Protein AF-A0A7W8IR76-F1 (afdb_monomer_lite)

Sequence (111 aa):
MVHEFEGIAMTEQEIFEALEEWQSLSVDPENRYAYEMRLKWLLDQLSNIRRSWEEGLKEGLKQGRIEGLKEGMKQKESEMIQKMLEKGMSVAEIANILDMTEEEVHEKLND

Foldseek 3Di:
DVVVCVVPDDDPVSVVVVLVVVLVVDPDPVVNVVVVVVVVVVVVVVVVVVVVVVVVVVVVVVVVVVVVVVVVVLVVLLVVLVVCVVVVDDLVRSCVVVVHDSVVSVVSPVD

Radius of gyration: 30.17 Å; chains: 1; bounding box: 58×28×76 Å

Secondary structure (DSSP, 8-state):
--TTSTTT---HHHHHHHHHHHHHH---HHHHHHHHHHHHHHHHHHHHHHHHHHHHHHHHHHHHHHHHHHHHHHHHHHHHHHHHHHTT--HHHHHHHHT--HHHHHHHHH-

Organism: NCBI:txid265948

pLDDT: mean 83.46, std 15.83, range [35.06, 98.25]

Structure (mmCIF, N/CA/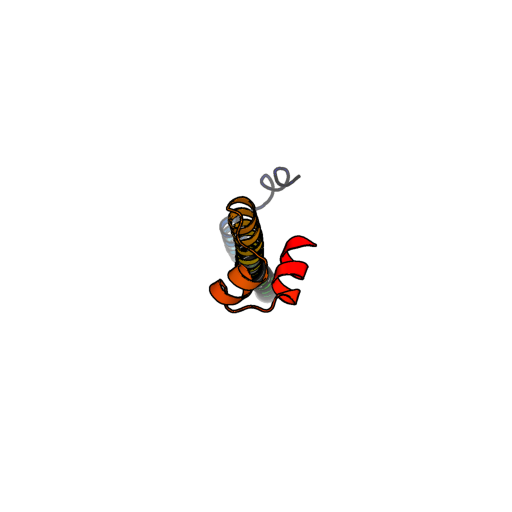C/O backbone):
data_AF-A0A7W8IR76-F1
#
_entry.id   AF-A0A7W8IR76-F1
#
loop_
_atom_site.group_PDB
_atom_site.id
_atom_site.type_symbol
_atom_site.label_atom_id
_atom_site.label_alt_id
_atom_site.label_comp_id
_atom_site.label_asym_id
_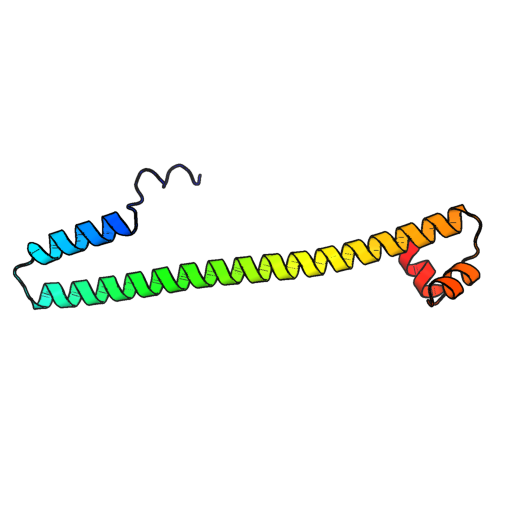atom_site.label_entity_id
_atom_site.label_seq_id
_atom_site.pdbx_PDB_ins_code
_atom_site.Cartn_x
_atom_site.Cartn_y
_atom_site.Cartn_z
_atom_site.occupancy
_atom_site.B_iso_or_equiv
_atom_site.auth_seq_id
_atom_site.auth_comp_id
_atom_site.auth_asym_id
_atom_site.auth_atom_id
_atom_site.pdbx_PDB_model_num
ATOM 1 N N . MET A 1 1 ? 4.889 18.262 -15.995 1.00 41.62 1 MET A N 1
ATOM 2 C CA . MET A 1 1 ? 6.253 17.702 -16.110 1.00 41.62 1 MET A CA 1
ATOM 3 C C . MET A 1 1 ? 6.292 16.332 -16.801 1.00 41.62 1 MET A C 1
ATOM 5 O O . MET A 1 1 ? 7.342 15.987 -17.310 1.00 41.62 1 MET A O 1
ATOM 9 N N . VAL A 1 2 ? 5.188 15.568 -16.881 1.00 44.28 2 VAL A N 1
ATOM 10 C CA . VAL A 1 2 ? 5.148 14.297 -17.650 1.00 44.28 2 VAL A CA 1
ATOM 11 C C . VAL A 1 2 ? 4.819 14.518 -19.142 1.00 44.28 2 VAL A C 1
ATOM 13 O O . VAL A 1 2 ? 5.303 13.786 -19.992 1.00 44.28 2 VAL A O 1
ATOM 16 N N . HIS A 1 3 ? 4.091 15.591 -19.473 1.00 35.06 3 HIS A N 1
ATOM 17 C CA . HIS A 1 3 ? 3.648 15.889 -20.846 1.00 35.06 3 HIS A CA 1
ATOM 18 C C . HIS A 1 3 ? 4.710 16.465 -21.800 1.00 35.06 3 HIS A C 1
ATOM 20 O O . HIS A 1 3 ? 4.449 16.564 -22.992 1.00 35.06 3 HIS A O 1
ATOM 26 N N . GLU A 1 4 ? 5.903 16.843 -21.329 1.00 40.53 4 GLU A N 1
ATOM 27 C CA . GLU A 1 4 ? 6.958 17.373 -22.220 1.00 40.53 4 GLU A CA 1
ATOM 28 C C . GLU A 1 4 ? 7.809 16.272 -22.874 1.00 40.53 4 GLU A C 1
ATOM 30 O O . GLU A 1 4 ? 8.500 16.538 -23.853 1.00 40.53 4 GLU A O 1
ATOM 35 N N . PHE A 1 5 ? 7.732 15.025 -22.391 1.00 40.28 5 PHE A N 1
ATOM 36 C CA . PHE A 1 5 ? 8.517 13.906 -22.930 1.00 40.28 5 PHE A CA 1
ATOM 37 C C . PHE A 1 5 ? 7.765 13.050 -23.961 1.00 40.28 5 PHE A C 1
ATOM 39 O O . PHE A 1 5 ? 8.399 12.298 -24.698 1.00 40.28 5 PHE A O 1
ATOM 46 N N . GLU A 1 6 ? 6.442 13.192 -24.077 1.00 46.88 6 GLU A N 1
ATOM 47 C CA . GLU A 1 6 ? 5.626 12.430 -25.039 1.00 46.88 6 GLU A CA 1
ATOM 48 C C . GLU A 1 6 ? 5.873 12.851 -26.498 1.00 46.88 6 GLU A C 1
ATOM 50 O O . GLU A 1 6 ? 5.679 12.051 -27.403 1.00 46.88 6 GLU A O 1
ATOM 55 N N . GLY A 1 7 ? 6.359 14.076 -26.746 1.00 45.53 7 GLY A N 1
ATOM 56 C CA . GLY A 1 7 ? 6.631 14.575 -28.103 1.00 45.53 7 GLY A CA 1
ATOM 57 C C . GLY A 1 7 ? 7.949 14.100 -28.731 1.00 45.53 7 GLY A C 1
ATOM 58 O O . GLY A 1 7 ? 8.195 14.389 -29.898 1.00 45.53 7 GLY A O 1
ATOM 59 N N . ILE A 1 8 ? 8.811 13.417 -27.965 1.00 53.78 8 ILE A N 1
ATOM 60 C CA . ILE A 1 8 ? 10.149 12.953 -28.398 1.00 53.78 8 ILE A CA 1
ATOM 61 C C . ILE A 1 8 ? 10.331 11.442 -28.151 1.00 53.78 8 ILE A C 1
ATOM 63 O O . ILE A 1 8 ? 11.246 10.823 -28.693 1.00 53.78 8 ILE A O 1
ATOM 67 N N . ALA A 1 9 ? 9.472 10.819 -27.339 1.00 55.34 9 ALA A N 1
ATOM 68 C CA . ALA A 1 9 ? 9.568 9.400 -27.027 1.00 55.34 9 ALA A CA 1
ATOM 69 C C . ALA A 1 9 ? 9.051 8.547 -28.196 1.00 55.34 9 ALA A C 1
ATOM 71 O O . ALA A 1 9 ? 7.845 8.390 -28.364 1.00 55.34 9 ALA A O 1
ATOM 72 N N . MET A 1 10 ? 9.973 7.978 -28.980 1.00 62.41 10 MET A N 1
ATOM 73 C CA . MET A 1 10 ? 9.640 6.940 -29.958 1.00 62.41 10 MET A CA 1
ATOM 74 C C . MET A 1 10 ? 8.939 5.774 -29.255 1.00 62.41 10 MET A C 1
ATOM 76 O O . MET A 1 10 ? 9.374 5.303 -28.197 1.00 62.41 10 MET A O 1
ATOM 80 N N . THR A 1 11 ? 7.860 5.298 -29.855 1.00 71.62 11 THR A N 1
ATOM 81 C CA . THR A 1 11 ? 7.179 4.074 -29.453 1.00 71.62 11 THR A CA 1
ATOM 82 C C . THR A 1 11 ? 8.104 2.871 -29.627 1.00 71.62 11 THR A C 1
ATOM 84 O O . THR A 1 11 ? 9.044 2.878 -30.421 1.00 71.62 11 THR A O 1
AT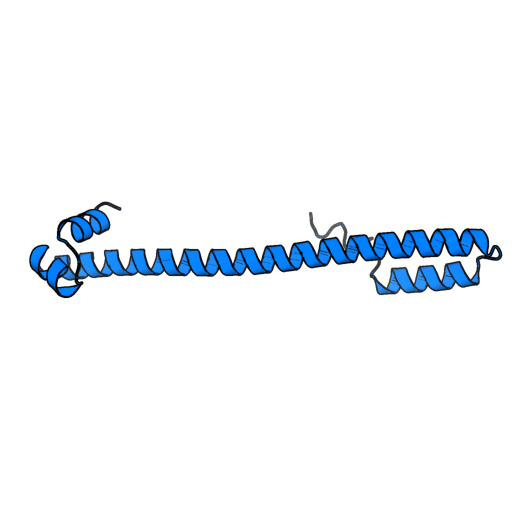OM 87 N N . GLU A 1 12 ? 7.829 1.796 -28.888 1.00 66.31 12 GLU A N 1
ATOM 88 C CA . GLU A 1 12 ? 8.585 0.543 -29.009 1.00 66.31 12 GLU A CA 1
ATOM 89 C C . GLU A 1 12 ? 8.578 0.015 -30.450 1.00 66.31 12 GLU A C 1
ATOM 91 O O . GLU A 1 12 ? 9.600 -0.459 -30.936 1.00 66.31 12 GLU A O 1
ATOM 96 N N . GLN A 1 13 ? 7.460 0.189 -31.155 1.00 72.19 13 GLN A N 1
ATOM 97 C CA . GLN A 1 13 ? 7.327 -0.173 -32.560 1.00 72.19 13 GLN A CA 1
ATOM 98 C C . GLN A 1 13 ? 8.206 0.692 -33.478 1.00 72.19 13 GLN A C 1
ATOM 100 O O . GLN A 1 13 ? 8.937 0.141 -34.292 1.00 72.19 13 GLN A O 1
ATOM 105 N N . GLU A 1 14 ? 8.211 2.016 -33.311 1.00 73.75 14 GLU A N 1
ATOM 106 C CA . GLU A 1 14 ? 9.075 2.914 -34.098 1.00 73.75 14 GLU A CA 1
ATOM 107 C C . GLU A 1 14 ? 10.565 2.637 -33.854 1.00 73.75 14 GLU A C 1
ATOM 109 O O . GLU A 1 14 ? 11.384 2.755 -34.765 1.00 73.75 14 GLU A O 1
ATOM 114 N N . ILE A 1 15 ? 10.930 2.241 -32.629 1.00 69.81 15 ILE A N 1
ATOM 115 C CA . ILE A 1 15 ? 12.290 1.794 -32.318 1.00 69.81 15 ILE A CA 1
ATOM 116 C C . ILE A 1 15 ? 12.605 0.525 -33.114 1.00 69.81 15 ILE A C 1
ATOM 118 O O . ILE A 1 15 ? 13.638 0.481 -33.775 1.00 69.81 15 ILE A O 1
ATOM 122 N N . PHE A 1 16 ? 11.728 -0.484 -33.094 1.00 67.62 16 PHE A N 1
ATOM 123 C CA . PHE A 1 16 ? 11.917 -1.715 -33.871 1.00 67.62 16 PHE A CA 1
ATOM 124 C C . PHE A 1 16 ? 12.052 -1.456 -35.377 1.00 67.62 16 PHE A C 1
ATOM 126 O O . PHE A 1 16 ? 12.972 -1.984 -35.997 1.00 67.62 16 PHE A O 1
ATOM 133 N N . GLU A 1 17 ? 11.203 -0.606 -35.951 1.00 76.12 17 GLU A N 1
ATOM 134 C CA . GLU A 1 17 ? 11.238 -0.265 -37.378 1.00 76.12 17 GLU A CA 1
ATOM 135 C C . GLU A 1 17 ? 12.553 0.437 -37.767 1.00 76.12 17 GLU A C 1
ATOM 137 O O . GLU A 1 17 ? 13.200 0.054 -38.744 1.00 76.12 17 GLU A O 1
ATOM 142 N N . ALA A 1 18 ? 13.022 1.392 -36.955 1.00 72.56 18 ALA A N 1
ATOM 143 C CA . ALA A 1 18 ? 14.303 2.067 -37.181 1.00 72.56 18 ALA A CA 1
ATOM 144 C C . ALA A 1 18 ? 15.507 1.107 -37.098 1.00 72.56 18 ALA A C 1
ATOM 146 O O . ALA A 1 18 ? 16.517 1.293 -37.784 1.00 72.56 18 ALA A O 1
ATOM 147 N N . LEU A 1 19 ? 15.411 0.073 -36.258 1.00 67.88 19 LEU A N 1
ATOM 148 C CA . LEU A 1 19 ? 16.445 -0.950 -36.110 1.00 67.88 19 LEU A CA 1
ATOM 149 C C . LEU A 1 19 ? 16.507 -1.877 -37.323 1.00 67.88 19 LEU A C 1
ATOM 151 O O . LEU A 1 19 ? 17.608 -2.151 -37.804 1.00 67.88 19 LEU A O 1
ATOM 155 N N . GLU A 1 20 ? 15.357 -2.324 -37.834 1.00 72.00 20 GLU A N 1
ATOM 156 C CA . GLU A 1 20 ? 15.286 -3.137 -39.055 1.00 72.00 20 GLU A CA 1
ATOM 157 C C . GLU A 1 20 ? 15.827 -2.374 -40.272 1.00 72.00 20 GLU A C 1
ATOM 159 O O . GLU A 1 20 ? 16.632 -2.913 -41.039 1.00 72.00 20 GLU A O 1
ATOM 164 N N . GLU A 1 21 ? 15.453 -1.099 -40.424 1.00 73.06 21 GLU A N 1
ATOM 165 C CA . GLU A 1 21 ? 15.941 -0.258 -41.520 1.00 73.06 21 GLU A CA 1
ATOM 166 C C . GLU A 1 21 ? 17.467 -0.094 -41.452 1.00 73.06 21 GLU A C 1
ATOM 168 O O . GLU A 1 21 ? 18.165 -0.339 -42.442 1.00 73.06 21 GLU A O 1
ATOM 173 N N . TRP A 1 22 ? 18.012 0.215 -40.271 1.00 69.38 22 TRP A N 1
ATOM 174 C CA . TRP A 1 22 ? 19.459 0.318 -40.069 1.00 69.38 22 TRP A CA 1
ATOM 175 C C . TRP A 1 22 ? 20.190 -1.004 -40.344 1.00 69.38 22 TRP A C 1
ATOM 177 O O . TRP A 1 22 ? 21.249 -1.009 -40.976 1.00 69.38 22 TRP A O 1
ATOM 187 N N . GLN A 1 23 ? 19.620 -2.136 -39.921 1.00 64.50 23 GLN A N 1
ATOM 188 C CA . GLN A 1 23 ? 20.181 -3.467 -40.156 1.00 64.50 23 GLN A CA 1
ATOM 189 C C . GLN A 1 23 ? 20.242 -3.802 -41.655 1.00 64.50 23 GLN A C 1
ATOM 191 O O . GLN A 1 23 ? 21.211 -4.424 -42.096 1.00 64.50 23 GLN A O 1
ATOM 196 N N . SER A 1 24 ? 19.261 -3.344 -42.443 1.00 68.75 24 SER A N 1
ATOM 197 C CA . SER A 1 24 ? 19.251 -3.494 -43.906 1.00 68.75 24 SER A CA 1
ATOM 198 C C . SER A 1 24 ? 20.328 -2.651 -44.608 1.00 68.75 24 SER A C 1
ATOM 200 O O . SER A 1 24 ? 20.853 -3.054 -45.646 1.00 68.75 24 SER A O 1
ATOM 202 N N . LEU A 1 25 ? 20.687 -1.502 -44.021 1.00 67.62 25 LEU A N 1
ATOM 203 C CA . LEU A 1 25 ? 21.675 -0.556 -44.551 1.00 67.62 25 LEU A CA 1
ATOM 204 C C . LEU A 1 25 ? 23.115 -0.871 -44.102 1.00 67.62 25 LEU A C 1
ATOM 206 O O . LEU A 1 25 ? 24.073 -0.387 -44.710 1.00 67.62 25 LEU A O 1
ATOM 210 N N . SER A 1 26 ? 23.290 -1.672 -43.046 1.00 65.00 26 SER A N 1
ATOM 211 C CA . SER A 1 26 ? 24.600 -1.998 -42.478 1.00 65.00 26 SER A CA 1
ATOM 212 C C . SER A 1 26 ? 25.313 -3.099 -43.272 1.00 65.00 26 SER A C 1
ATOM 214 O O . SER A 1 26 ? 24.930 -4.270 -43.262 1.00 65.00 26 SER A O 1
ATOM 216 N N . VAL A 1 27 ? 26.392 -2.717 -43.959 1.00 62.22 27 VAL A N 1
ATOM 217 C CA . VAL A 1 27 ? 27.162 -3.588 -44.870 1.00 62.22 27 VAL A CA 1
ATOM 218 C C . VAL A 1 27 ? 28.219 -4.442 -44.137 1.00 62.22 27 VAL A C 1
ATOM 220 O O . VAL A 1 27 ? 28.816 -5.328 -44.743 1.00 62.22 27 VAL A O 1
ATOM 223 N N . ASP A 1 28 ? 28.449 -4.208 -42.838 1.00 75.75 28 ASP A N 1
ATOM 224 C CA . ASP A 1 28 ? 29.485 -4.868 -42.027 1.00 75.75 28 ASP A CA 1
ATOM 225 C C . ASP A 1 28 ? 28.876 -5.841 -40.986 1.00 75.75 28 ASP A C 1
ATOM 227 O O . ASP A 1 28 ? 28.242 -5.401 -40.017 1.00 75.75 28 ASP A O 1
ATOM 231 N N . PRO A 1 29 ? 29.069 -7.166 -41.151 1.00 69.06 29 PRO A N 1
ATOM 232 C CA . PRO A 1 29 ? 28.498 -8.186 -40.271 1.00 69.06 29 PRO A CA 1
ATOM 233 C C . PRO A 1 29 ? 28.931 -8.120 -38.798 1.00 69.06 29 PRO A C 1
ATOM 235 O O . PRO A 1 29 ? 28.124 -8.457 -37.930 1.00 69.06 29 PRO A O 1
ATOM 238 N N . GLU A 1 30 ? 30.166 -7.710 -38.489 1.00 71.88 30 GLU A N 1
ATOM 239 C CA . GLU A 1 30 ? 30.657 -7.654 -37.100 1.00 71.88 30 GLU A CA 1
ATOM 240 C C . GLU A 1 30 ? 30.044 -6.468 -36.350 1.00 71.88 30 GLU A C 1
ATOM 242 O O . GLU A 1 30 ? 29.563 -6.615 -35.221 1.00 71.88 30 GLU A O 1
ATOM 247 N N . ASN A 1 31 ? 29.972 -5.312 -37.013 1.00 72.31 31 ASN A N 1
ATOM 248 C CA . ASN A 1 31 ? 29.311 -4.122 -36.477 1.00 72.31 31 ASN A CA 1
ATOM 249 C C . ASN A 1 31 ? 27.807 -4.345 -36.277 1.00 72.31 31 ASN A C 1
ATOM 251 O O . ASN A 1 31 ? 27.237 -3.878 -35.287 1.00 72.31 31 ASN A O 1
ATOM 255 N N . ARG A 1 32 ? 27.173 -5.116 -37.167 1.00 73.38 32 ARG A N 1
ATOM 256 C CA . ARG A 1 32 ? 25.776 -5.533 -37.016 1.00 73.38 32 ARG A CA 1
ATOM 257 C C . ARG A 1 32 ? 25.570 -6.402 -35.770 1.00 73.38 32 ARG A C 1
ATOM 259 O O . ARG A 1 32 ? 24.703 -6.092 -34.958 1.00 73.38 32 ARG A O 1
ATOM 266 N N . TYR A 1 33 ? 26.395 -7.430 -35.566 1.00 78.81 33 TYR A N 1
ATOM 267 C CA . TYR A 1 33 ? 26.270 -8.322 -34.407 1.00 78.81 33 TYR A CA 1
ATOM 268 C C . TYR A 1 33 ? 26.494 -7.599 -33.068 1.00 78.81 33 TYR A C 1
ATOM 270 O O . TYR A 1 33 ? 25.721 -7.765 -32.123 1.00 78.81 33 TYR A O 1
ATOM 278 N N . ALA A 1 34 ? 27.529 -6.756 -32.975 1.00 78.38 34 ALA A N 1
ATOM 279 C CA . ALA A 1 34 ? 27.802 -5.987 -31.759 1.00 78.38 34 ALA A CA 1
ATOM 280 C C . ALA A 1 34 ? 26.637 -5.047 -31.397 1.00 78.38 34 ALA A C 1
ATOM 282 O O . ALA A 1 34 ? 26.297 -4.883 -30.220 1.00 78.38 34 ALA A O 1
ATOM 283 N N . TYR A 1 35 ? 26.003 -4.459 -32.411 1.00 74.38 35 TYR A N 1
ATOM 284 C CA . TYR A 1 35 ? 24.838 -3.604 -32.239 1.00 74.38 35 TYR A CA 1
ATOM 285 C C . TYR A 1 35 ? 23.596 -4.380 -31.783 1.00 74.38 35 TYR A C 1
ATOM 287 O O . TYR A 1 35 ? 22.970 -3.987 -30.799 1.00 74.38 35 TYR A O 1
ATOM 295 N N . GLU A 1 36 ? 23.281 -5.507 -32.425 1.00 78.12 36 GLU A N 1
ATOM 296 C CA . GLU A 1 36 ? 22.167 -6.387 -32.038 1.00 78.12 36 GLU A CA 1
ATOM 297 C C . GLU A 1 36 ? 22.286 -6.847 -30.580 1.00 78.12 36 GLU A C 1
ATOM 299 O O . GLU A 1 36 ? 21.317 -6.803 -29.821 1.00 78.12 36 GLU A O 1
ATOM 304 N N . MET A 1 37 ? 23.493 -7.219 -30.146 1.00 84.38 37 MET A N 1
ATOM 305 C CA . MET A 1 37 ? 23.746 -7.620 -28.760 1.00 84.38 37 MET A CA 1
ATOM 306 C C . MET A 1 37 ? 23.534 -6.469 -27.771 1.00 84.38 37 MET A C 1
ATOM 308 O O . MET A 1 37 ? 22.969 -6.675 -26.692 1.00 84.38 37 MET A O 1
ATOM 312 N N . ARG A 1 38 ? 23.944 -5.247 -28.133 1.00 82.19 38 ARG A N 1
ATOM 313 C CA . ARG A 1 38 ? 23.702 -4.051 -27.315 1.00 82.19 38 ARG A CA 1
ATOM 314 C C . ARG A 1 38 ? 22.214 -3.727 -27.227 1.00 82.19 38 ARG A C 1
ATOM 316 O O . ARG A 1 38 ? 21.728 -3.431 -26.137 1.00 82.19 38 ARG A O 1
ATOM 323 N N . LEU A 1 39 ? 21.499 -3.796 -28.347 1.00 81.06 39 LEU A N 1
ATOM 324 C CA . LEU A 1 39 ? 20.055 -3.602 -28.388 1.00 81.06 39 LEU A CA 1
ATOM 325 C C . LEU A 1 39 ? 19.348 -4.629 -27.501 1.00 81.06 39 LEU A C 1
ATOM 327 O O . LEU A 1 39 ? 18.536 -4.251 -26.660 1.00 81.06 39 LEU A O 1
ATOM 331 N N . LYS A 1 40 ? 19.688 -5.914 -27.648 1.00 85.50 40 LYS A N 1
ATOM 332 C CA . LYS A 1 40 ? 19.123 -6.986 -26.827 1.00 85.50 40 LYS A CA 1
ATOM 333 C C . LYS A 1 40 ? 19.316 -6.695 -25.340 1.00 85.50 40 LYS A C 1
ATOM 335 O O . LYS A 1 40 ? 18.368 -6.797 -24.569 1.00 85.50 40 LYS A O 1
ATOM 340 N N . TRP A 1 41 ? 20.524 -6.296 -24.941 1.00 82.50 41 TRP A N 1
ATOM 341 C CA . TRP A 1 41 ? 20.802 -5.932 -23.554 1.00 82.50 41 TRP A CA 1
ATOM 342 C C . TRP A 1 41 ? 19.926 -4.766 -23.076 1.00 82.50 41 TRP A C 1
ATOM 344 O O . TRP A 1 41 ? 19.359 -4.845 -21.989 1.00 82.50 41 TRP A O 1
ATOM 354 N N . LEU A 1 42 ? 19.760 -3.714 -23.888 1.00 79.50 42 LEU A N 1
ATOM 355 C CA . LEU A 1 42 ? 18.892 -2.577 -23.557 1.00 79.50 42 LEU A CA 1
ATOM 356 C C . LEU A 1 42 ? 17.421 -2.993 -23.401 1.00 79.50 42 LEU A C 1
ATOM 358 O O . LEU A 1 42 ? 16.771 -2.563 -22.450 1.00 79.50 42 LEU A O 1
ATOM 362 N N . LEU A 1 43 ? 16.911 -3.853 -24.286 1.00 83.00 43 LEU A N 1
ATOM 363 C CA . LEU A 1 43 ? 15.544 -4.381 -24.213 1.00 83.00 43 LEU A CA 1
ATOM 364 C C . LEU A 1 43 ? 15.334 -5.261 -22.974 1.00 83.00 43 LEU A C 1
ATOM 366 O O . LEU A 1 43 ? 14.304 -5.147 -22.305 1.00 83.00 43 LEU A O 1
ATOM 370 N N . ASP A 1 44 ? 16.322 -6.088 -22.625 1.00 88.38 44 ASP A N 1
ATOM 371 C CA . ASP A 1 44 ? 16.300 -6.886 -21.397 1.00 88.38 44 ASP A CA 1
ATOM 372 C C . ASP A 1 44 ? 16.261 -5.964 -20.159 1.00 88.38 44 ASP A C 1
ATOM 374 O O . ASP A 1 44 ? 15.464 -6.186 -19.245 1.00 88.38 44 ASP A O 1
ATOM 378 N N . GLN A 1 45 ? 17.066 -4.891 -20.134 1.00 84.69 45 GLN A N 1
ATOM 379 C CA . GLN A 1 45 ? 17.035 -3.904 -19.045 1.00 84.69 45 GLN A CA 1
ATOM 380 C C . GLN A 1 45 ? 15.679 -3.197 -18.953 1.00 84.69 45 GLN A C 1
ATOM 382 O O . GLN A 1 45 ? 15.117 -3.091 -17.863 1.00 84.69 45 GLN A O 1
ATOM 387 N N . LEU A 1 46 ? 15.127 -2.750 -20.084 1.00 84.94 46 LEU A N 1
ATOM 388 C CA . LEU A 1 46 ? 13.826 -2.084 -20.127 1.00 84.94 46 LEU A CA 1
ATOM 389 C C . LEU A 1 46 ? 12.711 -3.005 -19.618 1.00 84.94 46 LEU A C 1
ATOM 391 O O . LEU A 1 46 ? 11.884 -2.587 -18.808 1.00 84.94 46 LEU A O 1
ATOM 395 N N . SER A 1 47 ? 12.724 -4.269 -20.041 1.00 83.19 47 SER A N 1
ATOM 396 C CA . SER A 1 47 ? 11.766 -5.287 -19.600 1.00 83.19 47 SER A CA 1
ATOM 397 C C . SER A 1 47 ? 11.860 -5.547 -18.096 1.00 83.19 47 SER A C 1
ATOM 399 O O . SER A 1 47 ? 10.836 -5.642 -17.420 1.00 83.19 47 SER A O 1
ATOM 401 N N . ASN A 1 48 ? 13.078 -5.609 -17.549 1.00 88.88 48 ASN A N 1
ATOM 402 C CA . ASN A 1 48 ? 13.296 -5.772 -16.111 1.00 88.88 48 ASN A CA 1
ATOM 403 C C . ASN A 1 48 ? 12.776 -4.572 -15.313 1.00 88.88 48 ASN A C 1
ATOM 405 O O . ASN A 1 48 ? 12.118 -4.759 -14.290 1.00 88.88 48 ASN A O 1
ATOM 409 N N . ILE A 1 49 ? 13.027 -3.348 -15.790 1.00 89.19 49 ILE A N 1
ATOM 410 C CA . ILE A 1 49 ? 12.516 -2.126 -15.160 1.00 89.19 49 ILE A CA 1
ATOM 411 C C . ILE A 1 49 ? 10.985 -2.131 -15.178 1.00 89.19 49 ILE A C 1
ATOM 413 O O . ILE A 1 49 ? 10.375 -1.945 -14.128 1.00 89.19 49 ILE A O 1
ATOM 417 N N . ARG A 1 50 ? 10.357 -2.397 -16.334 1.00 86.06 50 ARG A N 1
ATOM 418 C CA . ARG A 1 50 ? 8.890 -2.473 -16.459 1.00 86.06 50 ARG A CA 1
ATOM 419 C C . ARG A 1 50 ? 8.296 -3.490 -15.485 1.00 86.06 50 ARG A C 1
ATOM 421 O O . ARG A 1 50 ? 7.414 -3.135 -14.708 1.00 86.06 50 ARG A O 1
ATOM 428 N N . ARG A 1 51 ? 8.841 -4.712 -15.450 1.00 90.88 51 ARG A N 1
ATOM 429 C CA . ARG A 1 51 ? 8.401 -5.754 -14.512 1.00 90.88 51 ARG A CA 1
ATOM 430 C C . ARG A 1 51 ? 8.530 -5.300 -13.058 1.00 90.88 51 ARG A C 1
ATOM 432 O O . ARG A 1 51 ? 7.586 -5.455 -12.294 1.00 90.88 51 ARG A O 1
ATOM 439 N N . SER A 1 52 ? 9.666 -4.715 -12.680 1.00 91.75 52 SER A N 1
ATOM 440 C CA . SER A 1 52 ? 9.882 -4.237 -11.310 1.00 91.75 52 SER A CA 1
ATOM 441 C C . SER A 1 52 ? 8.881 -3.152 -10.909 1.00 91.75 52 SER A C 1
ATOM 443 O O . SER A 1 52 ? 8.439 -3.130 -9.761 1.00 91.75 52 SER A O 1
ATOM 445 N N . TRP A 1 53 ? 8.520 -2.256 -11.831 1.00 92.06 53 TRP A N 1
ATOM 446 C CA . TRP A 1 53 ? 7.497 -1.237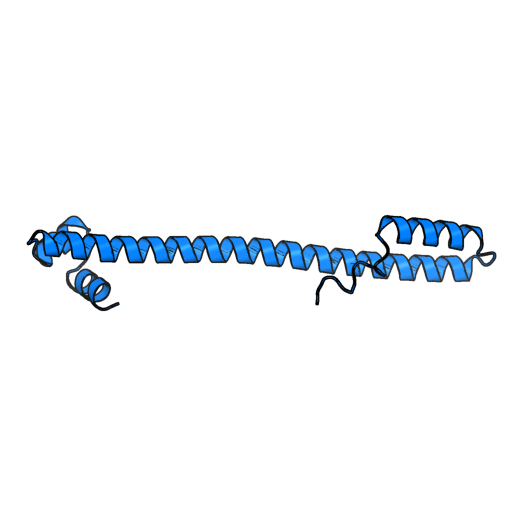 -11.597 1.00 92.06 53 TRP A CA 1
ATOM 447 C C . TRP A 1 53 ? 6.105 -1.847 -11.430 1.00 92.06 53 TRP A C 1
ATOM 449 O O . TRP A 1 53 ? 5.388 -1.485 -10.499 1.00 92.06 53 TRP A O 1
ATOM 459 N N . GLU A 1 54 ? 5.728 -2.790 -12.295 1.00 93.19 54 GLU A N 1
ATOM 460 C CA . GLU A 1 54 ? 4.444 -3.494 -12.216 1.00 93.19 54 GLU A CA 1
ATOM 461 C C . GLU A 1 54 ? 4.306 -4.293 -10.914 1.00 93.19 54 GLU A C 1
ATOM 463 O O . GLU A 1 54 ? 3.279 -4.213 -10.238 1.00 93.19 54 GLU A O 1
ATOM 468 N N . GLU A 1 55 ? 5.350 -5.032 -10.531 1.00 95.44 55 GLU A N 1
ATOM 469 C CA . GLU A 1 55 ? 5.398 -5.787 -9.277 1.00 95.44 55 GLU A CA 1
ATOM 470 C C . GLU A 1 55 ? 5.326 -4.854 -8.064 1.00 95.44 55 GLU A C 1
ATOM 472 O O . GLU A 1 55 ? 4.526 -5.093 -7.157 1.00 95.44 55 GLU A O 1
ATOM 477 N N . GLY A 1 56 ? 6.087 -3.755 -8.075 1.00 97.31 56 GLY A N 1
ATOM 478 C CA . GLY A 1 56 ? 6.060 -2.749 -7.015 1.00 97.31 56 GLY A CA 1
ATOM 479 C C . GLY A 1 56 ? 4.684 -2.101 -6.850 1.00 97.31 56 GLY A C 1
ATOM 480 O O . GLY A 1 56 ? 4.179 -1.997 -5.732 1.00 97.31 56 GLY A O 1
ATOM 481 N N . LEU A 1 57 ? 4.031 -1.730 -7.955 1.00 96.50 57 LEU A N 1
ATOM 482 C CA . LEU A 1 57 ? 2.673 -1.181 -7.935 1.00 96.50 57 LEU A CA 1
ATOM 483 C C . LEU A 1 57 ? 1.665 -2.203 -7.397 1.00 96.50 57 LEU A C 1
ATOM 485 O O . LEU A 1 57 ? 0.817 -1.865 -6.570 1.00 96.50 57 LEU A O 1
ATOM 489 N N . LYS A 1 58 ? 1.755 -3.458 -7.846 1.00 97.38 58 LYS A N 1
ATOM 490 C CA . LYS A 1 58 ? 0.857 -4.533 -7.415 1.00 97.38 58 LYS A CA 1
ATOM 491 C C . LYS A 1 58 ? 0.983 -4.812 -5.919 1.00 97.38 58 LYS A C 1
ATOM 493 O O . LYS A 1 58 ? -0.040 -4.911 -5.239 1.00 97.38 58 LYS A O 1
ATOM 498 N N . GLU A 1 59 ? 2.205 -4.930 -5.405 1.00 97.19 59 GLU A N 1
ATOM 499 C CA . GLU A 1 59 ? 2.429 -5.140 -3.973 1.00 97.19 59 GLU A CA 1
ATOM 500 C C . GLU A 1 59 ? 2.022 -3.910 -3.157 1.00 97.19 59 GLU A C 1
ATOM 502 O O . GLU A 1 59 ? 1.336 -4.069 -2.150 1.00 97.19 59 GLU A O 1
ATOM 507 N N . GLY A 1 60 ? 2.312 -2.693 -3.629 1.00 98.25 60 GLY A N 1
ATOM 508 C CA . GLY A 1 60 ? 1.871 -1.458 -2.976 1.00 98.25 60 GLY A CA 1
ATOM 509 C C . GLY A 1 60 ? 0.346 -1.356 -2.862 1.00 98.25 60 GLY A C 1
ATOM 510 O O . GLY A 1 60 ? -0.182 -1.084 -1.785 1.00 98.25 60 GLY A O 1
ATOM 511 N N . LEU A 1 61 ? -0.391 -1.660 -3.936 1.00 97.88 61 LEU A N 1
ATOM 512 C CA . LEU A 1 61 ? -1.860 -1.687 -3.914 1.00 97.88 61 LEU A CA 1
ATOM 513 C C . LEU A 1 61 ? -2.409 -2.769 -2.978 1.00 97.88 61 LEU A C 1
ATOM 515 O O . LEU A 1 61 ? -3.401 -2.551 -2.280 1.00 97.88 61 LEU A O 1
ATOM 519 N N . LYS A 1 62 ? -1.778 -3.945 -2.955 1.00 97.94 62 LYS A N 1
ATOM 520 C CA . LYS A 1 62 ? -2.171 -5.047 -2.075 1.00 97.94 62 LYS A CA 1
ATOM 521 C C . LYS A 1 62 ? -1.944 -4.694 -0.606 1.00 97.94 62 LYS A C 1
ATOM 523 O O . LYS A 1 62 ? -2.851 -4.901 0.198 1.00 97.94 62 LYS A O 1
ATOM 528 N N . GLN A 1 63 ? -0.776 -4.152 -0.267 1.00 97.50 63 GLN A N 1
ATOM 529 C CA . GLN A 1 63 ? -0.449 -3.703 1.087 1.00 97.50 63 GLN A CA 1
ATOM 530 C C . GLN A 1 63 ? -1.387 -2.581 1.528 1.00 97.50 63 GLN A C 1
ATOM 532 O O . GLN A 1 63 ? -2.064 -2.737 2.540 1.00 97.50 63 GLN A O 1
ATOM 537 N N . GLY A 1 64 ? -1.547 -1.534 0.712 1.00 98.19 64 GLY A N 1
ATOM 538 C CA . GLY A 1 64 ? -2.449 -0.423 1.020 1.00 98.19 64 GLY A CA 1
ATOM 539 C C . GLY A 1 64 ? -3.901 -0.869 1.211 1.00 98.19 64 GLY A C 1
ATOM 540 O O . GLY A 1 64 ? -4.586 -0.397 2.115 1.00 98.19 64 GLY A O 1
ATOM 541 N N . ARG A 1 65 ? -4.377 -1.849 0.429 1.00 97.94 65 ARG A N 1
ATOM 542 C CA . ARG A 1 65 ? -5.709 -2.435 0.634 1.00 97.94 65 ARG A CA 1
ATOM 543 C C . ARG A 1 65 ? -5.819 -3.188 1.961 1.00 97.94 65 ARG A C 1
ATOM 545 O O . ARG A 1 65 ? -6.851 -3.086 2.618 1.00 97.94 65 ARG A O 1
ATOM 552 N N . ILE A 1 66 ? -4.808 -3.969 2.339 1.00 98.00 66 ILE A N 1
ATOM 553 C CA . ILE A 1 66 ? -4.807 -4.719 3.605 1.00 98.00 66 ILE A CA 1
ATOM 554 C C . ILE A 1 66 ? -4.765 -3.757 4.796 1.00 98.00 66 ILE A C 1
ATOM 556 O O . ILE A 1 66 ? -5.552 -3.913 5.730 1.00 98.00 66 ILE A O 1
ATOM 560 N N . GLU A 1 67 ? -3.885 -2.760 4.751 1.00 97.25 67 GLU A N 1
ATOM 561 C CA . GLU A 1 67 ? -3.753 -1.741 5.793 1.00 97.25 67 GLU A CA 1
ATOM 562 C C . GLU A 1 67 ? -5.040 -0.931 5.935 1.00 97.25 67 GLU A C 1
ATOM 564 O O . GLU A 1 67 ? -5.588 -0.863 7.033 1.00 97.25 67 GLU A O 1
ATOM 569 N N . GLY A 1 68 ? -5.601 -0.445 4.823 1.00 97.88 68 GLY A N 1
ATOM 570 C CA . GLY A 1 68 ? -6.858 0.302 4.834 1.00 97.88 68 GLY A CA 1
ATOM 571 C C . GLY A 1 68 ? -8.045 -0.517 5.349 1.00 97.88 68 GLY A C 1
ATOM 572 O O . GLY A 1 68 ? -8.876 0.000 6.090 1.00 97.88 68 GLY A O 1
ATOM 573 N N . LEU A 1 69 ? -8.121 -1.817 5.032 1.00 97.62 69 LEU A N 1
ATOM 574 C CA . LEU A 1 69 ? -9.144 -2.697 5.610 1.00 97.62 69 LEU A CA 1
ATOM 575 C C . LEU A 1 69 ? -8.957 -2.870 7.121 1.00 97.62 69 LEU A C 1
ATOM 577 O O . LEU A 1 69 ? -9.937 -2.842 7.862 1.00 97.62 69 LEU A O 1
ATOM 581 N N . LYS A 1 70 ? -7.717 -3.048 7.586 1.00 96.62 70 LYS A N 1
ATOM 582 C CA . LYS A 1 70 ? -7.412 -3.194 9.014 1.00 96.62 70 LYS A CA 1
ATOM 583 C C . LYS A 1 70 ? -7.748 -1.920 9.786 1.00 96.62 70 LYS A C 1
ATOM 585 O O . LYS A 1 70 ? -8.356 -2.004 10.850 1.00 96.62 70 LYS A O 1
ATOM 590 N N . GLU A 1 71 ? -7.379 -0.764 9.252 1.00 95.44 71 GLU A N 1
ATOM 591 C CA . GLU A 1 71 ? -7.688 0.534 9.846 1.00 95.44 71 GLU A CA 1
ATOM 592 C C . GLU A 1 71 ? -9.197 0.801 9.853 1.00 95.44 71 GLU A C 1
ATOM 594 O O . GLU A 1 71 ? -9.751 1.127 10.899 1.00 95.44 71 GLU A O 1
ATOM 599 N N . GLY A 1 72 ? -9.892 0.537 8.743 1.00 96.06 72 GLY A N 1
ATOM 600 C CA . GLY A 1 72 ? -11.347 0.676 8.674 1.00 96.06 72 GLY A CA 1
ATOM 601 C C . GLY A 1 72 ? -12.092 -0.244 9.648 1.00 96.06 72 GLY A C 1
ATOM 602 O O . GLY A 1 72 ? -13.095 0.160 10.233 1.00 96.06 72 GLY A O 1
ATOM 603 N N . MET A 1 73 ? -11.599 -1.468 9.877 1.00 94.62 73 MET A N 1
ATOM 604 C CA . MET A 1 73 ? -12.159 -2.358 10.902 1.00 94.62 73 MET A CA 1
ATOM 605 C C . MET A 1 73 ? -11.971 -1.796 12.313 1.00 94.62 73 MET A C 1
ATOM 607 O O . MET A 1 73 ? -12.928 -1.806 13.083 1.00 94.62 73 MET A O 1
ATOM 611 N N . LYS A 1 74 ? -10.785 -1.258 12.632 1.00 91.88 74 LYS A N 1
ATOM 612 C CA . LYS A 1 74 ? -10.529 -0.606 13.926 1.00 91.88 74 LYS A CA 1
ATOM 613 C C . LYS A 1 74 ? -11.431 0.610 14.143 1.00 91.88 74 LYS A C 1
ATOM 615 O O . LYS A 1 74 ? -12.053 0.716 15.191 1.00 91.88 74 LYS A O 1
ATOM 620 N N . GLN A 1 75 ? -11.548 1.486 13.145 1.00 93.56 75 GLN A N 1
ATOM 621 C CA . GLN A 1 75 ? -12.414 2.668 13.223 1.00 93.56 75 GLN A CA 1
ATOM 622 C C . GLN A 1 75 ? -13.875 2.269 13.453 1.00 93.56 75 GLN A C 1
ATOM 624 O O . GLN A 1 75 ? -14.536 2.797 14.343 1.00 93.56 75 GLN A O 1
ATOM 629 N N . LYS A 1 76 ? -14.366 1.271 12.708 1.00 94.62 76 LYS A N 1
ATOM 630 C CA . LYS A 1 76 ? -15.730 0.755 12.871 1.00 94.62 76 LYS A CA 1
ATOM 631 C C . LYS A 1 76 ? -15.977 0.180 14.270 1.00 94.62 76 LYS A C 1
ATOM 633 O O . LYS A 1 76 ? -17.081 0.321 14.792 1.00 94.62 76 LYS A O 1
ATOM 638 N N . GLU A 1 77 ? -14.987 -0.488 14.851 1.00 92.88 77 GLU A N 1
ATOM 639 C CA . GLU A 1 77 ? -15.057 -1.033 16.208 1.00 92.88 77 GLU A CA 1
ATOM 640 C C . GLU A 1 77 ? -15.168 0.087 17.253 1.00 92.88 77 GLU A C 1
ATOM 642 O O . GLU A 1 77 ? -16.108 0.076 18.049 1.00 92.88 77 GLU A O 1
ATOM 647 N N . SER A 1 78 ? -14.313 1.113 17.180 1.00 93.69 78 SER A N 1
ATOM 648 C CA . SER A 1 78 ? -14.401 2.293 18.055 1.00 93.69 78 SER A CA 1
ATOM 649 C C . SER A 1 78 ? -15.734 3.035 17.902 1.00 93.69 78 SER A C 1
ATOM 651 O O . SER A 1 78 ? -16.382 3.358 18.898 1.00 93.69 78 SER A O 1
ATOM 653 N N . GLU A 1 79 ? -16.217 3.238 16.671 1.00 95.00 79 GLU A N 1
ATOM 654 C CA . GLU A 1 79 ? -17.539 3.832 16.427 1.00 95.00 79 GLU A CA 1
ATOM 655 C C . GLU A 1 79 ? -18.682 2.999 17.025 1.00 95.00 79 GLU A C 1
ATOM 657 O O . GLU A 1 79 ? -19.688 3.544 17.486 1.00 95.00 79 GLU A O 1
ATOM 662 N N . MET A 1 80 ? -18.574 1.668 16.974 1.00 95.25 80 MET A N 1
ATOM 663 C CA . MET A 1 80 ? -19.578 0.763 17.530 1.00 95.25 80 MET A CA 1
ATOM 664 C C . MET A 1 80 ? -19.621 0.868 19.054 1.00 95.25 80 MET A C 1
ATOM 666 O O . MET A 1 80 ? -20.714 0.988 19.608 1.00 95.25 80 MET A O 1
ATOM 670 N N . ILE A 1 81 ? -18.455 0.896 19.707 1.00 96.00 81 ILE A N 1
ATOM 671 C CA . ILE A 1 81 ? -18.327 1.104 21.155 1.00 96.00 81 ILE A CA 1
ATOM 672 C C . ILE A 1 81 ? -18.938 2.455 21.553 1.00 96.00 81 ILE A C 1
ATOM 674 O O . ILE A 1 81 ? -19.782 2.502 22.448 1.00 96.00 81 ILE A O 1
ATOM 678 N N . GLN A 1 82 ? -18.599 3.543 20.850 1.00 95.25 82 GLN A N 1
ATOM 679 C CA . GLN A 1 82 ? -19.172 4.871 21.111 1.00 95.25 82 GLN A CA 1
ATOM 680 C C . GLN A 1 82 ? -20.704 4.867 21.004 1.00 95.25 82 GLN A C 1
ATOM 682 O O . GLN A 1 82 ? -21.390 5.314 21.921 1.00 95.25 82 GLN A O 1
ATOM 687 N N . LYS A 1 83 ? -21.264 4.274 19.942 1.00 96.50 83 LYS A N 1
ATOM 688 C CA . LYS A 1 83 ? -22.724 4.159 19.762 1.00 96.50 83 LYS A CA 1
ATOM 689 C C . LYS A 1 83 ? -23.402 3.321 20.850 1.00 96.50 83 LYS A C 1
ATOM 691 O O . LYS A 1 83 ? -24.573 3.552 21.151 1.00 96.50 83 LYS A O 1
ATOM 696 N N . MET A 1 84 ? -22.723 2.318 21.407 1.00 96.38 84 MET A N 1
ATOM 697 C CA . MET A 1 84 ? -23.246 1.531 22.530 1.00 96.38 84 MET A CA 1
ATOM 698 C C . MET A 1 84 ? -23.258 2.346 23.827 1.00 96.38 84 MET A C 1
ATOM 700 O O . MET A 1 84 ? -24.265 2.337 24.537 1.00 96.38 84 MET A O 1
ATOM 704 N N . LEU A 1 85 ? -22.198 3.114 24.092 1.00 95.12 85 LEU A N 1
ATOM 705 C CA . LEU A 1 85 ? -22.136 4.035 25.233 1.00 95.12 85 LEU A CA 1
ATOM 706 C C . LEU A 1 85 ? -23.209 5.125 25.147 1.00 95.12 85 LEU A C 1
ATOM 708 O O . LEU A 1 85 ? -23.893 5.394 26.131 1.00 95.12 85 LEU A O 1
ATOM 712 N N . GLU A 1 86 ? -23.423 5.707 23.963 1.00 96.12 86 GLU A N 1
ATOM 713 C CA . GLU A 1 86 ? -24.489 6.692 23.718 1.00 96.12 86 GLU A CA 1
ATOM 714 C C . GLU A 1 86 ? -25.890 6.133 24.007 1.00 96.12 86 GLU A C 1
ATOM 716 O O . GLU A 1 86 ? -26.800 6.872 24.386 1.00 96.12 86 GLU A O 1
ATOM 721 N N . LYS A 1 87 ? -26.070 4.816 23.864 1.00 96.81 87 LYS A N 1
ATOM 722 C CA . LYS A 1 87 ? -27.310 4.107 24.211 1.00 96.81 87 LYS A CA 1
ATOM 723 C C . LYS A 1 87 ? -27.418 3.753 25.697 1.00 96.81 87 LYS A C 1
ATOM 725 O O . LYS A 1 87 ? -28.399 3.125 26.088 1.00 96.81 87 LYS A O 1
ATOM 730 N N . GLY A 1 88 ? -26.455 4.172 26.515 1.00 95.81 88 GLY A N 1
ATOM 731 C CA . GLY A 1 88 ? -26.451 3.991 27.965 1.00 95.81 88 GLY A CA 1
ATOM 732 C C . GLY A 1 88 ? -25.914 2.641 28.436 1.00 95.81 88 GLY A C 1
ATOM 733 O O . GLY A 1 88 ? -26.138 2.289 29.591 1.00 95.81 88 GLY A O 1
ATOM 734 N N . MET A 1 89 ? -25.234 1.884 27.570 1.00 97.06 89 MET A N 1
ATOM 735 C CA . MET A 1 89 ? -24.598 0.623 27.957 1.00 97.06 89 MET A CA 1
ATOM 736 C C . MET A 1 89 ? -23.343 0.901 28.786 1.00 97.06 89 MET A C 1
ATOM 738 O O . MET A 1 89 ? -22.590 1.829 28.492 1.00 97.06 89 MET A O 1
ATOM 742 N N . SER A 1 90 ? -23.112 0.101 29.820 1.00 96.62 90 SER A N 1
ATOM 743 C CA . SER A 1 90 ? -21.890 0.164 30.624 1.00 96.62 90 SER A CA 1
ATOM 744 C C . SER A 1 90 ? -20.703 -0.477 29.899 1.00 96.62 90 SER A C 1
ATOM 746 O O . SER A 1 90 ? -20.871 -1.335 29.033 1.00 96.62 90 SER A O 1
ATOM 748 N N . VAL A 1 91 ? -19.483 -0.094 30.287 1.00 95.44 91 VAL A N 1
ATOM 749 C CA . VAL A 1 91 ? -18.239 -0.664 29.737 1.00 95.44 91 VAL A CA 1
ATOM 750 C C . VAL A 1 91 ? -18.208 -2.189 29.898 1.00 95.44 91 VAL A C 1
ATOM 752 O O . VAL A 1 91 ? -17.902 -2.889 28.939 1.00 95.44 91 VAL A O 1
ATOM 755 N N . ALA A 1 92 ? -18.632 -2.707 31.055 1.00 96.50 92 ALA A N 1
ATOM 756 C CA . ALA A 1 92 ? -18.714 -4.144 31.320 1.00 96.50 92 ALA A CA 1
ATOM 757 C C . ALA A 1 92 ? -19.697 -4.884 30.387 1.00 96.50 92 ALA A C 1
ATOM 759 O O . ALA A 1 92 ? -19.423 -5.997 29.939 1.00 96.50 92 ALA A O 1
ATOM 760 N N . GLU A 1 93 ? -20.843 -4.277 30.056 1.00 96.69 93 GLU A N 1
ATOM 761 C CA . GLU A 1 93 ? -21.807 -4.863 29.110 1.00 96.69 93 GLU A CA 1
ATOM 762 C C . GLU A 1 93 ? -21.263 -4.879 2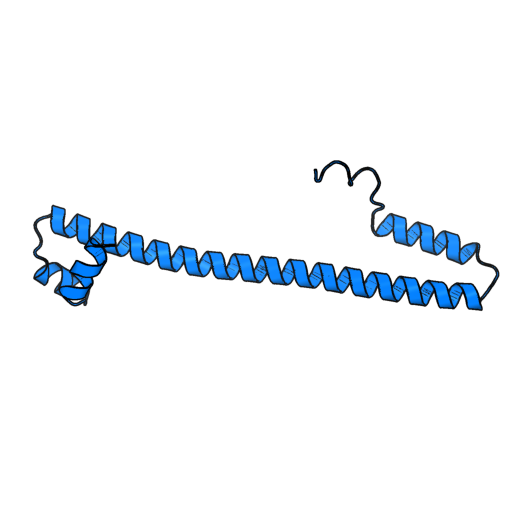7.679 1.00 96.69 93 GLU A C 1
ATOM 764 O O . GLU A 1 93 ? -21.461 -5.856 26.958 1.00 96.69 93 GLU A O 1
ATOM 769 N N . ILE A 1 94 ? -20.568 -3.814 27.272 1.00 96.31 94 ILE A N 1
ATOM 770 C CA . ILE A 1 94 ? -19.939 -3.711 25.950 1.00 96.31 94 ILE A CA 1
ATOM 771 C C . ILE A 1 94 ? -18.817 -4.741 25.813 1.00 96.31 94 ILE A C 1
ATOM 773 O O . ILE A 1 94 ? -18.796 -5.472 24.825 1.00 96.31 94 ILE A O 1
ATOM 777 N N . ALA A 1 95 ? -17.946 -4.836 26.821 1.00 96.50 95 ALA A N 1
ATOM 778 C CA . ALA A 1 95 ? -16.866 -5.814 26.903 1.00 96.50 95 ALA A CA 1
ATOM 779 C C . ALA A 1 95 ? -17.397 -7.244 26.708 1.00 96.50 95 ALA A C 1
ATOM 781 O O . ALA A 1 95 ? -16.930 -7.985 25.846 1.00 96.50 95 ALA A O 1
ATOM 782 N N . ASN A 1 96 ? -18.475 -7.589 27.416 1.00 96.81 96 ASN A N 1
ATOM 783 C CA . ASN A 1 96 ? -19.128 -8.891 27.294 1.00 96.81 96 ASN A CA 1
ATOM 784 C C . ASN A 1 96 ? -19.754 -9.137 25.901 1.00 96.81 96 ASN A C 1
ATOM 786 O O . ASN A 1 96 ? -19.677 -10.240 25.372 1.00 96.81 96 ASN A O 1
ATOM 790 N N . ILE A 1 97 ? -20.379 -8.128 25.281 1.00 95.88 97 ILE A N 1
ATOM 791 C CA . ILE A 1 97 ? -21.024 -8.274 23.959 1.00 95.88 97 ILE A CA 1
ATOM 792 C C . ILE A 1 97 ? -20.010 -8.411 22.828 1.00 95.88 97 ILE A C 1
ATOM 794 O O . ILE A 1 97 ? -20.264 -9.128 21.858 1.00 95.88 97 ILE A O 1
ATOM 798 N N . LEU A 1 98 ? -18.903 -7.683 22.927 1.00 94.00 98 LEU A N 1
ATOM 799 C CA . LEU A 1 98 ? -17.860 -7.656 21.911 1.00 94.00 98 LEU A CA 1
ATOM 800 C C . LEU A 1 98 ? -16.750 -8.689 22.164 1.00 94.00 98 LEU A C 1
ATOM 802 O O . LEU A 1 98 ? -15.822 -8.755 21.364 1.00 94.00 98 LEU A O 1
ATOM 806 N N . ASP A 1 99 ? -16.876 -9.500 23.221 1.00 95.62 99 ASP A N 1
ATOM 807 C CA . ASP A 1 99 ? -15.903 -10.520 23.640 1.00 95.62 99 ASP A CA 1
ATOM 808 C C . ASP A 1 99 ? -14.483 -9.945 23.787 1.00 95.62 99 ASP A C 1
ATOM 810 O O . ASP A 1 99 ? -13.508 -10.453 23.236 1.00 95.62 99 ASP A O 1
ATOM 814 N N . MET A 1 100 ? -14.398 -8.828 24.50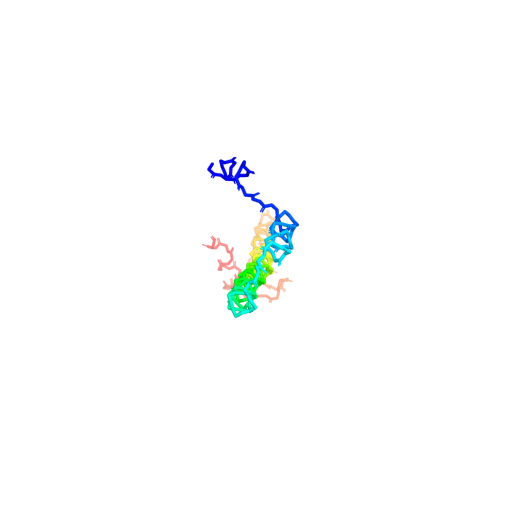9 1.00 94.00 100 MET A N 1
ATOM 815 C CA . MET A 1 100 ? -13.173 -8.073 24.782 1.00 94.00 100 MET A CA 1
ATOM 816 C C . MET A 1 100 ? -13.104 -7.693 26.261 1.00 94.00 100 MET A C 1
ATOM 818 O O . MET A 1 100 ? -14.098 -7.795 26.985 1.00 94.00 100 MET A O 1
ATOM 822 N N . THR A 1 101 ? -11.942 -7.264 26.743 1.00 96.19 101 THR A N 1
ATOM 823 C CA . THR A 1 101 ? -11.797 -6.808 28.131 1.00 96.19 101 THR A CA 1
ATOM 824 C C . THR A 1 101 ? -12.237 -5.354 28.298 1.00 96.19 101 THR A C 1
ATOM 826 O O . THR A 1 101 ? -12.301 -4.583 27.339 1.00 96.19 101 THR A O 1
ATOM 829 N N . GLU A 1 102 ? -12.541 -4.944 29.531 1.00 94.81 102 GLU A N 1
ATOM 830 C CA . GLU A 1 102 ? -12.860 -3.539 29.818 1.00 94.81 102 GLU A CA 1
ATOM 831 C C . GLU A 1 102 ? -11.672 -2.619 29.483 1.00 94.81 102 GLU A C 1
ATOM 833 O O . GLU A 1 102 ? -11.871 -1.504 29.000 1.00 94.81 102 GLU A O 1
ATOM 838 N N . GLU A 1 103 ? -10.435 -3.097 29.660 1.00 95.00 103 GLU A N 1
ATOM 839 C CA . GLU A 1 103 ? -9.227 -2.386 29.235 1.00 95.00 103 GLU A CA 1
ATOM 840 C C . GLU A 1 103 ? -9.181 -2.188 27.716 1.00 95.00 103 GLU A C 1
ATOM 842 O O . GLU A 1 103 ? -8.925 -1.072 27.272 1.00 95.00 103 GLU A O 1
ATOM 847 N N . GLU A 1 104 ? -9.485 -3.218 26.919 1.00 94.06 104 GLU A N 1
ATOM 848 C CA . GLU A 1 104 ? -9.540 -3.108 25.454 1.00 94.06 104 GLU A CA 1
ATOM 849 C C . GLU A 1 104 ? -10.608 -2.098 25.011 1.00 94.06 104 GLU A C 1
ATOM 851 O O . GLU A 1 104 ? -10.354 -1.272 24.133 1.00 94.06 104 GLU A O 1
ATOM 856 N N . VAL A 1 105 ? -11.779 -2.087 25.660 1.00 93.94 105 VAL A N 1
ATOM 857 C CA . VAL A 1 105 ? -12.819 -1.072 25.417 1.00 93.94 105 VAL A CA 1
ATOM 858 C C . VAL A 1 105 ? -12.290 0.336 25.713 1.00 93.94 105 VAL A C 1
ATOM 860 O O . VAL A 1 105 ? -12.526 1.262 24.936 1.00 93.94 105 VAL A O 1
ATOM 863 N N . HIS A 1 106 ? -11.561 0.513 26.817 1.00 92.75 106 HIS A N 1
ATOM 864 C CA . HIS A 1 106 ? -10.959 1.795 27.176 1.00 92.75 106 HIS A CA 1
ATOM 865 C C . HIS A 1 106 ? -9.851 2.230 26.210 1.00 92.75 106 HIS A C 1
ATOM 867 O O . HIS A 1 106 ? -9.784 3.411 25.875 1.00 92.75 106 HIS A O 1
ATOM 873 N N . GLU A 1 107 ? -9.009 1.315 25.729 1.00 92.69 107 GLU A N 1
ATOM 874 C CA . GLU A 1 107 ? -7.989 1.618 24.717 1.00 92.69 107 GLU A CA 1
ATOM 875 C C . GLU A 1 107 ? -8.629 2.140 23.425 1.00 92.69 107 GLU A C 1
ATOM 877 O O . GLU A 1 107 ? -8.230 3.186 22.920 1.00 92.69 107 GLU A O 1
ATOM 882 N N . LYS A 1 108 ? -9.700 1.492 22.948 1.00 89.69 108 LYS A N 1
ATOM 883 C CA . LYS A 1 108 ? -10.421 1.887 21.720 1.00 89.69 108 LYS A CA 1
ATOM 884 C C . LYS A 1 108 ? -11.104 3.252 21.792 1.00 89.69 108 LYS A C 1
ATOM 886 O O . LYS A 1 108 ? -11.487 3.781 20.748 1.00 89.69 108 LYS A O 1
ATOM 891 N N . LEU A 1 109 ? -11.309 3.780 22.998 1.00 84.94 109 LEU A N 1
ATOM 892 C CA . LEU A 1 109 ? -11.901 5.096 23.253 1.00 84.94 109 LEU A CA 1
ATOM 893 C C . LEU A 1 109 ? -10.856 6.207 23.412 1.00 84.94 109 LEU A C 1
ATOM 895 O O . LEU A 1 109 ? -11.223 7.378 23.332 1.00 84.94 109 LEU A O 1
ATOM 899 N N . ASN A 1 110 ? -9.599 5.845 23.684 1.00 78.00 110 ASN A N 1
ATOM 900 C CA . ASN A 1 110 ? -8.500 6.782 23.920 1.00 78.00 110 ASN A CA 1
ATOM 901 C C . ASN A 1 110 ? -7.586 6.977 22.690 1.00 78.00 110 ASN A C 1
ATOM 903 O O . ASN A 1 110 ? -6.746 7.878 22.727 1.00 78.00 110 ASN A O 1
ATOM 907 N N . ASP A 1 111 ? -7.748 6.151 21.649 1.00 61.53 111 ASP A N 1
ATOM 908 C CA . ASP A 1 111 ? -7.177 6.316 20.296 1.00 61.53 111 ASP A CA 1
ATOM 909 C C . ASP A 1 111 ? -7.956 7.361 19.469 1.00 61.53 111 ASP A C 1
ATOM 911 O O . ASP A 1 111 ? -7.300 8.167 18.766 1.00 61.53 111 ASP A O 1
#